Protein AF-A0A525D9U0-F1 (afdb_monomer_lite)

pLDDT: mean 95.43, std 5.71, range [58.31, 98.56]

Radius of gyration: 14.77 Å; chains: 1; bounding box: 40×23×37 Å

Foldseek 3Di:
DVVVVVVQVVCCVVVVDHDQEAEQEQDPDVPDALVSQVVSQVVRVVVCVVVVHYHAEYEDAQVRVVVDDPVSDPHYYHHDDDPDDPPVPD

Sequence (90 aa):
VEGCLRIKQEIEASGKLPVTGFISNANVIDETRVDTIYHGYDMTMELAKAADLPLVFVTAPEHLVPELDPERFGCPVLPITRNLVPPWKK

Structure (mmCIF, N/CA/C/O backbone):
data_AF-A0A525D9U0-F1
#
_entry.id   AF-A0A525D9U0-F1
#
loop_
_atom_site.group_PDB
_atom_site.id
_atom_site.type_symbol
_atom_site.label_atom_id
_atom_site.label_alt_id
_atom_site.label_comp_id
_atom_site.label_asym_id
_atom_site.label_entity_id
_atom_site.label_seq_id
_atom_site.pdbx_PDB_ins_code
_atom_site.Cartn_x
_atom_site.Cartn_y
_atom_site.Cartn_z
_atom_site.occupancy
_atom_site.B_iso_or_equiv
_atom_site.auth_seq_id
_atom_site.auth_comp_id
_atom_site.auth_asym_id
_atom_site.auth_atom_id
_atom_site.pdbx_PDB_model_num
ATOM 1 N N . VAL A 1 1 ? -0.739 -8.182 11.124 1.00 92.94 1 VAL A N 1
ATOM 2 C CA . VAL A 1 1 ? -1.917 -7.286 11.245 1.00 92.94 1 VAL A CA 1
ATOM 3 C C . VAL A 1 1 ? -2.015 -6.616 12.617 1.00 92.94 1 VAL A C 1
ATOM 5 O O . VAL A 1 1 ? -2.009 -5.394 12.659 1.00 92.94 1 VAL A O 1
ATOM 8 N N . GLU A 1 2 ? -2.034 -7.354 13.735 1.00 96.44 2 GLU A N 1
ATOM 9 C CA . GLU A 1 2 ? -2.215 -6.784 15.092 1.00 96.44 2 GLU A CA 1
ATOM 10 C C . GLU A 1 2 ? -1.259 -5.628 15.435 1.00 96.44 2 GLU A C 1
ATOM 12 O O . GLU A 1 2 ? -1.692 -4.573 15.896 1.00 96.44 2 GLU A O 1
ATOM 17 N N . GLY A 1 3 ? 0.037 -5.781 15.142 1.00 97.88 3 GLY A N 1
ATOM 18 C CA . GLY A 1 3 ? 1.023 -4.720 15.373 1.00 97.88 3 GLY A CA 1
ATOM 19 C C . GLY A 1 3 ? 0.720 -3.424 14.610 1.00 97.88 3 GLY A C 1
ATOM 20 O O . GLY A 1 3 ? 0.909 -2.339 15.151 1.00 97.88 3 GLY A O 1
ATOM 21 N N . CYS A 1 4 ? 0.191 -3.523 13.388 1.00 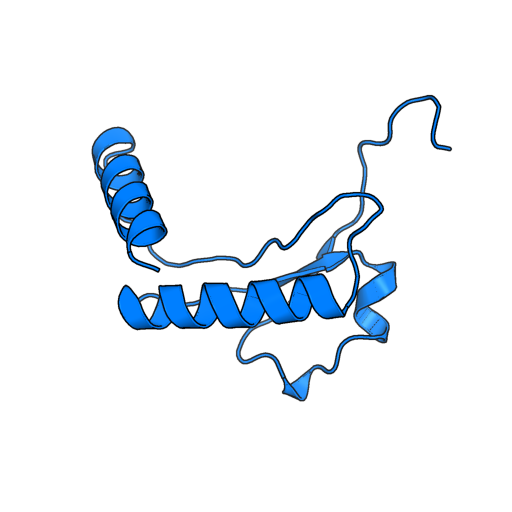97.62 4 CYS A N 1
ATOM 22 C CA . CYS A 1 4 ? -0.208 -2.363 12.591 1.00 97.62 4 CYS A CA 1
ATOM 23 C C . CYS A 1 4 ? -1.442 -1.671 13.180 1.00 97.62 4 CYS A C 1
ATOM 25 O O . CYS A 1 4 ? -1.494 -0.446 13.204 1.00 97.62 4 CYS A O 1
ATOM 27 N N . LEU A 1 5 ? -2.411 -2.437 13.695 1.00 98.12 5 LEU A N 1
ATOM 28 C CA . LEU A 1 5 ? -3.593 -1.884 14.364 1.00 98.12 5 LEU A CA 1
ATOM 29 C C . LEU A 1 5 ? -3.217 -1.135 15.647 1.00 98.12 5 LEU A C 1
ATOM 31 O O . LEU A 1 5 ? -3.747 -0.055 15.899 1.00 98.12 5 LEU A O 1
ATOM 35 N N . ARG A 1 6 ? -2.255 -1.656 16.418 1.00 98.50 6 ARG A N 1
ATOM 36 C CA . ARG A 1 6 ? -1.705 -0.940 17.577 1.00 98.50 6 ARG A CA 1
ATOM 37 C C . ARG A 1 6 ? -1.059 0.386 17.161 1.00 98.50 6 ARG A C 1
ATOM 39 O O . ARG A 1 6 ? -1.366 1.420 17.741 1.00 98.50 6 ARG A O 1
ATOM 46 N N . ILE A 1 7 ? -0.219 0.377 16.122 1.00 98.25 7 ILE A N 1
ATOM 47 C CA . ILE A 1 7 ? 0.416 1.603 15.607 1.00 98.25 7 ILE A CA 1
ATOM 48 C C . ILE A 1 7 ? -0.636 2.600 15.095 1.00 98.25 7 ILE A C 1
ATOM 50 O O . ILE A 1 7 ? -0.526 3.791 15.373 1.00 98.25 7 ILE A O 1
ATOM 54 N N . LYS A 1 8 ? -1.685 2.137 14.397 1.00 98.00 8 LYS A N 1
ATOM 55 C CA . LYS A 1 8 ? -2.822 2.980 13.984 1.00 98.00 8 LYS A CA 1
ATOM 56 C C . LYS A 1 8 ? -3.415 3.716 15.191 1.00 98.00 8 LYS A C 1
ATOM 58 O O . LYS A 1 8 ? -3.558 4.932 15.133 1.00 98.00 8 LYS A O 1
ATOM 63 N N . GLN A 1 9 ? -3.715 3.001 16.277 1.00 98.12 9 GLN A N 1
ATOM 64 C CA . GLN A 1 9 ? -4.275 3.596 17.497 1.00 98.12 9 GLN A CA 1
ATOM 65 C C . GLN A 1 9 ? -3.328 4.632 18.126 1.00 98.12 9 GLN A C 1
ATOM 67 O O . GLN A 1 9 ? -3.777 5.691 18.561 1.00 98.12 9 GLN A O 1
ATOM 72 N N . GLU A 1 10 ? -2.020 4.363 18.143 1.00 98.50 10 GLU A N 1
ATOM 73 C CA . GLU A 1 10 ? -1.003 5.299 18.647 1.00 98.50 10 GLU A CA 1
ATOM 74 C C . GLU A 1 10 ? -0.923 6.580 17.796 1.00 98.50 10 GLU A C 1
ATOM 76 O O . GLU A 1 10 ? -0.861 7.684 18.345 1.00 98.50 10 GLU A O 1
ATOM 81 N N . ILE A 1 11 ? -0.989 6.453 16.464 1.00 98.12 11 ILE A N 1
ATOM 82 C CA . ILE A 1 11 ? -1.037 7.590 15.531 1.00 98.12 11 ILE A CA 1
ATOM 83 C C . ILE A 1 11 ? -2.301 8.422 15.763 1.00 98.12 11 ILE A C 1
ATOM 85 O O . ILE A 1 11 ? -2.206 9.643 15.878 1.00 98.12 11 ILE A O 1
ATOM 89 N N . GLU A 1 12 ? -3.471 7.787 15.871 1.00 98.38 12 GLU A N 1
ATOM 90 C CA . GLU A 1 12 ? -4.742 8.482 16.117 1.00 98.38 12 GLU A CA 1
ATOM 91 C C . GLU A 1 12 ? -4.732 9.219 17.462 1.00 98.38 12 GLU A C 1
ATOM 93 O O . GLU A 1 12 ? -5.155 10.375 17.541 1.00 98.38 12 GLU A O 1
ATOM 98 N N . ALA A 1 13 ? -4.192 8.591 18.512 1.00 98.38 13 ALA A N 1
ATOM 99 C CA . ALA A 1 13 ? -4.076 9.193 19.837 1.00 98.38 13 ALA A CA 1
ATOM 100 C C . ALA A 1 13 ? -3.129 10.405 19.850 1.00 98.38 13 ALA A C 1
ATOM 102 O O . ALA A 1 13 ? -3.443 11.430 20.459 1.00 98.38 13 ALA A O 1
ATOM 103 N N . SER A 1 14 ? -1.982 10.309 19.169 1.00 98.44 14 SER A N 1
ATOM 104 C CA . SER A 1 14 ? -0.996 11.393 19.091 1.00 98.44 14 SER A CA 1
ATOM 105 C C . SER A 1 14 ? -1.464 12.541 18.191 1.00 98.44 14 SER A C 1
ATOM 107 O O . SER A 1 14 ? -1.387 13.709 18.574 1.00 98.44 14 SER A O 1
ATOM 109 N N . GLY A 1 15 ? -1.989 12.210 17.010 1.00 97.31 15 GLY A N 1
ATOM 110 C CA . GLY A 1 15 ? -2.422 13.171 15.998 1.00 97.31 15 GLY A CA 1
ATOM 111 C C . GLY A 1 15 ? -3.802 13.775 16.251 1.00 97.31 15 GLY A C 1
ATOM 112 O O . GLY A 1 15 ? -4.127 14.794 15.647 1.00 97.31 15 GLY A O 1
ATOM 113 N N . LYS A 1 16 ? -4.614 13.175 17.135 1.00 97.81 16 LYS A N 1
ATOM 114 C CA . LYS A 1 16 ? -6.015 13.558 17.401 1.00 97.81 16 LYS A CA 1
ATOM 115 C C . LYS A 1 16 ? -6.887 13.574 16.141 1.00 97.81 16 LYS A C 1
ATOM 117 O O . LYS A 1 16 ? -7.855 14.327 16.056 1.00 97.81 16 LYS A O 1
ATOM 122 N N . LEU A 1 17 ? -6.530 12.750 15.163 1.00 97.94 17 LEU A N 1
ATOM 123 C CA . LEU A 1 17 ? -7.226 12.604 13.893 1.00 97.94 17 LEU A CA 1
ATOM 124 C C . LEU A 1 17 ? -7.445 11.117 13.626 1.00 97.94 17 LEU A C 1
ATOM 126 O O . LEU A 1 17 ? -6.516 10.337 13.841 1.00 97.94 17 LEU A O 1
ATOM 130 N N . PRO A 1 18 ? -8.637 10.717 13.156 1.00 97.44 18 PRO A N 1
ATOM 131 C CA . PRO A 1 18 ? -8.879 9.338 12.771 1.00 97.44 18 PRO A CA 1
ATOM 132 C C . PRO A 1 18 ? -8.100 8.999 11.498 1.00 97.44 18 PRO A C 1
ATOM 134 O O . PRO A 1 18 ? -7.996 9.813 10.577 1.00 97.44 18 PRO A O 1
ATOM 137 N N . VAL A 1 19 ? -7.605 7.767 11.416 1.00 98.06 19 VAL A N 1
ATOM 138 C CA . VAL A 1 19 ? -7.133 7.206 10.150 1.00 98.06 19 VAL A CA 1
ATOM 139 C C . VAL A 1 19 ? -8.360 6.836 9.324 1.00 98.06 19 VAL A C 1
ATOM 141 O O . VAL A 1 19 ? -9.240 6.121 9.795 1.00 98.06 19 VAL A O 1
ATOM 144 N N . THR A 1 20 ? -8.422 7.325 8.089 1.00 98.38 20 THR A N 1
ATOM 145 C CA . THR A 1 20 ? -9.577 7.145 7.193 1.00 98.38 20 THR A CA 1
ATOM 146 C C . THR A 1 20 ? -9.335 6.131 6.079 1.00 98.38 20 THR A C 1
ATOM 148 O O . THR A 1 20 ? -10.240 5.846 5.302 1.00 98.38 20 THR A O 1
ATOM 151 N N . GLY A 1 21 ? -8.126 5.584 5.989 1.00 98.19 21 GLY A N 1
ATOM 152 C CA . GLY A 1 21 ? -7.7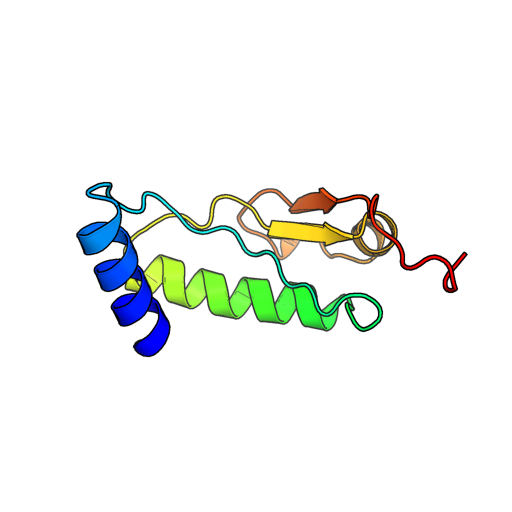37 4.634 4.960 1.00 98.19 21 GLY A CA 1
ATOM 153 C C . GLY A 1 21 ? -6.245 4.343 4.998 1.00 98.19 21 GLY A C 1
ATOM 154 O O . GLY A 1 21 ? -5.482 4.990 5.719 1.00 98.19 21 GLY A O 1
ATOM 155 N N . PHE A 1 22 ? -5.838 3.369 4.196 1.00 98.56 22 PHE A N 1
ATOM 156 C CA . PHE A 1 22 ? -4.448 2.971 4.027 1.00 98.56 22 PHE A CA 1
ATOM 157 C C . PHE A 1 22 ? -3.996 3.185 2.591 1.00 98.56 22 PHE A C 1
ATOM 159 O O . PHE A 1 22 ? -4.791 3.153 1.654 1.00 98.56 22 PHE A O 1
ATOM 166 N N . ILE A 1 23 ? -2.692 3.363 2.432 1.00 98.12 23 ILE A N 1
ATOM 167 C CA . ILE A 1 23 ? -2.014 3.354 1.140 1.00 98.12 23 ILE A CA 1
ATOM 168 C C . ILE A 1 23 ? -0.920 2.297 1.208 1.00 98.12 23 ILE A C 1
ATOM 170 O O . ILE A 1 23 ? -0.248 2.172 2.235 1.00 98.12 23 ILE A O 1
ATOM 174 N N . SER A 1 24 ? -0.735 1.534 0.135 1.00 97.88 24 SER A N 1
ATOM 175 C CA . SER A 1 24 ? 0.386 0.598 0.053 1.00 97.88 24 SER A CA 1
ATOM 176 C C . SER A 1 24 ? 1.536 1.268 -0.687 1.00 97.88 24 SER A C 1
ATOM 178 O O . SER A 1 24 ? 1.458 1.474 -1.893 1.00 97.88 24 SER A O 1
ATOM 180 N N . ASN A 1 25 ? 2.587 1.640 0.046 1.00 96.75 25 ASN A N 1
ATOM 181 C CA . ASN A 1 25 ? 3.816 2.204 -0.514 1.00 96.75 25 ASN A CA 1
ATOM 182 C C . ASN A 1 25 ? 4.984 1.240 -0.300 1.00 96.75 25 ASN A C 1
ATOM 184 O O . ASN A 1 25 ? 5.912 1.522 0.460 1.00 96.75 25 ASN A O 1
ATOM 188 N N . ALA A 1 26 ? 4.882 0.060 -0.912 1.00 95.00 26 ALA A N 1
ATOM 189 C CA . ALA A 1 26 ? 5.907 -0.968 -0.834 1.00 95.00 26 ALA A CA 1
ATOM 190 C C . ALA A 1 26 ? 7.188 -0.471 -1.518 1.00 95.00 26 ALA A C 1
ATOM 192 O O . ALA A 1 26 ? 7.240 -0.319 -2.737 1.00 95.00 26 ALA A O 1
ATOM 193 N N . ASN A 1 27 ? 8.210 -0.174 -0.718 1.00 92.12 27 ASN A N 1
ATOM 194 C CA . ASN A 1 27 ? 9.427 0.463 -1.197 1.00 92.12 27 ASN A CA 1
ATOM 195 C C . ASN A 1 27 ? 10.639 -0.063 -0.423 1.00 92.12 27 ASN A C 1
ATOM 197 O O . ASN A 1 27 ? 10.770 0.175 0.777 1.00 92.12 27 ASN A O 1
ATOM 201 N N . VAL A 1 28 ? 11.531 -0.748 -1.137 1.00 92.06 28 VAL A N 1
ATOM 202 C CA . VAL A 1 28 ? 12.849 -1.187 -0.654 1.00 92.06 28 VAL A CA 1
ATOM 203 C C . VAL A 1 28 ? 13.936 -0.487 -1.475 1.00 92.06 28 VAL A C 1
ATOM 205 O O . VAL A 1 28 ? 14.983 -1.041 -1.746 1.00 92.06 28 VAL A O 1
ATOM 208 N N . ILE A 1 29 ? 13.682 0.750 -1.912 1.00 87.94 29 ILE A N 1
ATOM 209 C CA . ILE A 1 29 ? 14.590 1.559 -2.729 1.00 87.94 29 ILE A CA 1
ATOM 210 C C . ILE A 1 29 ? 14.961 0.813 -4.019 1.00 87.94 29 ILE A C 1
ATOM 212 O O . ILE A 1 29 ? 14.107 0.663 -4.892 1.00 87.94 29 ILE A O 1
ATOM 216 N N . ASP A 1 30 ? 16.208 0.363 -4.145 1.00 87.94 30 ASP A N 1
ATOM 217 C CA . ASP A 1 30 ? 16.751 -0.231 -5.365 1.00 87.94 30 ASP A CA 1
ATOM 218 C C . ASP A 1 30 ? 16.365 -1.712 -5.483 1.00 87.94 30 ASP A C 1
ATOM 220 O O . ASP A 1 30 ? 16.405 -2.285 -6.568 1.00 87.94 30 ASP A O 1
ATOM 224 N N . GLU A 1 31 ? 15.943 -2.319 -4.375 1.00 92.62 31 GLU A N 1
ATOM 225 C CA . GLU A 1 31 ? 15.490 -3.701 -4.290 1.00 92.62 31 GLU A CA 1
ATOM 226 C C . GLU A 1 31 ? 13.969 -3.843 -4.462 1.00 92.62 31 GLU A C 1
ATOM 228 O O . GLU A 1 31 ? 13.437 -4.945 -4.332 1.00 92.62 31 GLU A O 1
ATOM 233 N N . THR A 1 32 ? 13.251 -2.755 -4.761 1.00 94.56 32 THR A N 1
ATOM 234 C CA . THR A 1 32 ? 11.809 -2.816 -5.033 1.00 94.56 32 THR A CA 1
ATOM 235 C C . THR A 1 32 ? 11.555 -3.593 -6.322 1.00 94.56 32 THR A C 1
ATOM 237 O O . THR A 1 32 ? 12.066 -3.236 -7.380 1.00 94.56 32 THR A O 1
ATOM 240 N N . ARG A 1 33 ? 10.738 -4.645 -6.241 1.00 96.94 33 ARG A N 1
ATOM 241 C CA . ARG A 1 33 ? 10.351 -5.492 -7.376 1.00 96.94 33 ARG A CA 1
ATOM 242 C C . ARG A 1 33 ? 8.833 -5.626 -7.459 1.00 96.94 33 ARG A C 1
ATOM 244 O O . ARG A 1 33 ? 8.116 -5.292 -6.516 1.00 96.94 33 ARG A O 1
ATOM 251 N N . VAL A 1 34 ? 8.339 -6.177 -8.565 1.00 97.44 34 VAL A N 1
ATOM 252 C CA . VAL A 1 34 ? 6.915 -6.515 -8.752 1.00 97.44 34 VAL A CA 1
ATOM 253 C C . VAL A 1 34 ? 6.373 -7.365 -7.592 1.00 97.44 34 VAL A C 1
ATOM 255 O O . VAL A 1 34 ? 5.309 -7.067 -7.053 1.00 97.44 34 VAL A O 1
ATOM 258 N N . ASP A 1 35 ? 7.131 -8.368 -7.136 1.00 97.56 35 ASP A N 1
ATOM 259 C CA . ASP A 1 35 ? 6.752 -9.205 -5.988 1.00 97.56 35 ASP A CA 1
ATOM 260 C C . ASP A 1 35 ? 6.622 -8.406 -4.681 1.00 97.56 35 ASP A C 1
ATOM 262 O O . ASP A 1 35 ? 5.716 -8.662 -3.889 1.00 97.56 35 ASP A O 1
ATOM 266 N N . THR A 1 36 ? 7.464 -7.387 -4.489 1.00 97.56 36 THR A N 1
ATOM 267 C CA . THR A 1 36 ? 7.426 -6.497 -3.326 1.00 97.56 36 THR A CA 1
ATOM 268 C C . THR A 1 36 ? 6.129 -5.692 -3.303 1.00 97.56 36 THR A C 1
ATOM 270 O O . THR A 1 36 ? 5.487 -5.580 -2.259 1.00 97.56 36 THR A O 1
ATOM 273 N N . ILE A 1 37 ? 5.720 -5.164 -4.462 1.00 98.00 37 ILE A N 1
ATOM 274 C CA . ILE A 1 37 ? 4.486 -4.382 -4.628 1.00 98.00 37 ILE A CA 1
ATOM 275 C C . ILE A 1 37 ? 3.269 -5.258 -4.339 1.00 98.00 37 ILE A C 1
ATOM 277 O O . ILE A 1 37 ? 2.383 -4.878 -3.575 1.00 98.00 37 ILE A O 1
ATOM 281 N N . TYR A 1 38 ? 3.256 -6.463 -4.898 1.00 98.25 38 TYR A N 1
ATOM 282 C CA . TYR A 1 38 ? 2.205 -7.443 -4.678 1.00 98.25 38 TYR A CA 1
ATOM 283 C C . TYR A 1 38 ? 2.084 -7.888 -3.224 1.00 98.25 38 TYR A C 1
ATOM 285 O O . TYR A 1 38 ? 0.984 -7.891 -2.675 1.00 98.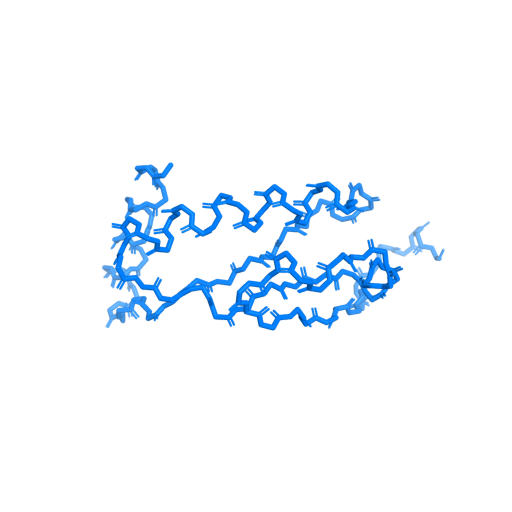25 38 TYR A O 1
ATOM 293 N N . HIS A 1 39 ? 3.204 -8.198 -2.576 1.00 97.69 39 HIS A N 1
ATOM 294 C CA . HIS A 1 39 ? 3.208 -8.551 -1.164 1.00 97.69 39 HIS A CA 1
ATOM 295 C C . HIS A 1 39 ? 2.709 -7.390 -0.292 1.00 97.69 39 HIS A C 1
ATOM 297 O O . HIS A 1 39 ? 1.883 -7.583 0.600 1.00 97.69 39 HIS A O 1
ATOM 303 N N . GLY A 1 40 ? 3.156 -6.165 -0.586 1.00 97.44 40 GLY A N 1
ATOM 304 C CA . GLY A 1 40 ? 2.688 -4.965 0.100 1.00 97.44 40 GLY A CA 1
ATOM 305 C C . GLY A 1 40 ? 1.192 -4.713 -0.086 1.00 97.44 40 GLY A C 1
ATOM 306 O O . GLY A 1 40 ? 0.525 -4.300 0.867 1.00 97.44 40 GLY A O 1
ATOM 307 N N . TYR A 1 41 ? 0.646 -4.972 -1.275 1.00 98.31 41 TYR A N 1
ATOM 308 C CA . TYR A 1 41 ? -0.790 -4.903 -1.536 1.00 98.31 41 TYR A CA 1
ATOM 309 C C . TYR A 1 41 ? -1.561 -5.928 -0.700 1.00 98.31 41 TYR A C 1
ATOM 311 O O . TYR A 1 41 ? -2.467 -5.531 0.030 1.00 98.31 41 TYR A O 1
ATOM 319 N N . ASP A 1 42 ? -1.166 -7.205 -0.736 1.00 98.06 42 ASP A N 1
ATOM 320 C CA . ASP A 1 42 ? -1.847 -8.283 -0.008 1.00 98.06 42 ASP A CA 1
ATOM 321 C C . ASP A 1 42 ? -1.873 -7.993 1.505 1.00 98.06 42 ASP A C 1
ATOM 323 O O . ASP A 1 42 ? -2.936 -7.989 2.130 1.00 98.06 42 ASP A O 1
ATOM 327 N N . MET A 1 43 ? -0.720 -7.635 2.083 1.00 97.81 43 MET A N 1
ATOM 328 C CA . MET A 1 43 ? -0.610 -7.284 3.504 1.00 97.81 43 MET A CA 1
ATOM 329 C C . MET A 1 43 ? -1.468 -6.072 3.888 1.00 97.81 43 MET A C 1
ATOM 331 O O . MET A 1 43 ? -2.095 -6.051 4.950 1.00 97.81 43 MET A O 1
ATOM 335 N N . THR A 1 44 ? -1.478 -5.034 3.046 1.00 98.00 44 THR A N 1
ATOM 336 C CA . THR A 1 44 ? -2.238 -3.809 3.331 1.00 98.00 44 THR A CA 1
ATOM 337 C C . THR A 1 44 ? -3.734 -4.050 3.164 1.00 98.00 44 THR A C 1
ATOM 339 O O . THR A 1 44 ? -4.524 -3.506 3.928 1.00 98.00 44 THR A O 1
ATOM 342 N N . MET A 1 45 ? -4.133 -4.904 2.2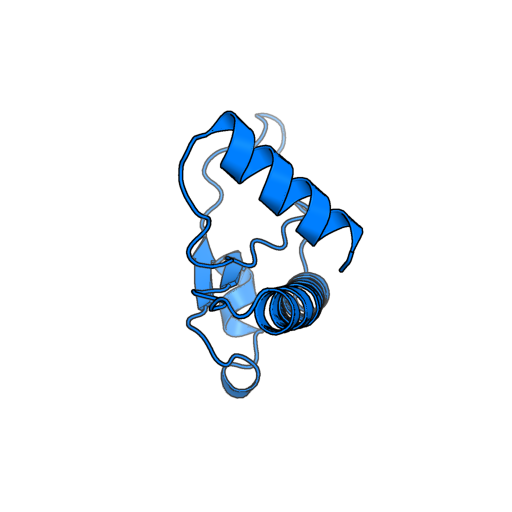21 1.00 98.19 45 MET A N 1
ATOM 343 C CA . MET A 1 45 ? -5.518 -5.327 2.032 1.00 98.19 45 MET A CA 1
ATOM 344 C C . MET A 1 45 ? -6.036 -6.113 3.246 1.00 98.19 45 MET A C 1
ATOM 346 O O . MET A 1 45 ? -7.163 -5.888 3.686 1.00 98.19 45 MET A O 1
ATOM 350 N N . GLU A 1 46 ? -5.224 -7.000 3.828 1.00 98.31 46 GLU A N 1
ATOM 351 C CA . GLU A 1 46 ? -5.569 -7.682 5.084 1.00 98.31 46 GLU A CA 1
ATOM 352 C C . GLU A 1 46 ? -5.758 -6.693 6.242 1.00 98.31 46 GLU A C 1
ATOM 354 O O . GLU A 1 46 ? -6.725 -6.798 6.998 1.00 98.31 46 GLU A O 1
ATOM 359 N N . LEU A 1 47 ? -4.869 -5.702 6.362 1.00 98.31 47 LEU A N 1
ATOM 360 C CA . LEU A 1 47 ? -4.979 -4.652 7.375 1.00 98.31 47 LEU A CA 1
ATOM 361 C C . LEU A 1 47 ? -6.225 -3.778 7.176 1.00 98.31 47 LEU A C 1
ATOM 363 O O . LEU A 1 47 ? -6.942 -3.513 8.139 1.00 98.31 47 LEU A O 1
ATOM 367 N N . ALA A 1 48 ? -6.484 -3.352 5.940 1.00 98.38 48 ALA A N 1
ATOM 368 C CA . ALA A 1 48 ? -7.640 -2.553 5.552 1.00 98.38 48 ALA A CA 1
ATOM 369 C C . ALA A 1 48 ? -8.950 -3.249 5.949 1.00 98.38 48 ALA A C 1
ATOM 371 O O . ALA A 1 48 ? -9.780 -2.660 6.638 1.00 98.38 48 ALA A O 1
ATOM 372 N N . LYS A 1 49 ? -9.073 -4.545 5.628 1.00 98.19 49 LYS A N 1
ATOM 373 C CA . LYS A 1 49 ? -10.207 -5.384 6.043 1.00 98.19 49 LYS A CA 1
ATOM 374 C C . LYS A 1 49 ? -10.334 -5.480 7.563 1.00 98.19 49 LYS A C 1
ATOM 376 O O . LYS A 1 49 ? -11.429 -5.326 8.088 1.00 98.19 49 LYS A O 1
ATOM 381 N N . ALA A 1 50 ? -9.233 -5.720 8.275 1.00 98.19 50 ALA A N 1
ATOM 382 C CA . ALA A 1 50 ? -9.254 -5.860 9.732 1.00 98.19 50 ALA A CA 1
ATOM 383 C C . ALA A 1 50 ? -9.618 -4.557 10.466 1.00 98.19 50 ALA A C 1
ATOM 385 O O . ALA A 1 50 ? -10.157 -4.603 11.569 1.00 98.19 50 ALA A O 1
ATOM 386 N N . ALA A 1 51 ? -9.306 -3.404 9.873 1.00 97.69 51 ALA A N 1
ATOM 387 C CA . ALA A 1 51 ? -9.620 -2.091 10.425 1.00 97.69 51 ALA A CA 1
ATOM 388 C C . ALA A 1 51 ? -10.968 -1.523 9.950 1.00 97.69 51 ALA A C 1
ATOM 390 O O . ALA A 1 51 ? -11.335 -0.448 10.415 1.00 97.69 51 ALA A O 1
ATOM 391 N N . ASP A 1 52 ? -11.655 -2.204 9.026 1.00 98.12 52 ASP A N 1
ATOM 392 C CA . ASP A 1 52 ? -12.845 -1.710 8.320 1.00 98.12 52 ASP A CA 1
ATOM 393 C C . ASP A 1 52 ? -12.630 -0.324 7.675 1.00 98.12 52 ASP A C 1
ATOM 395 O O . ASP A 1 52 ? -13.417 0.608 7.820 1.00 98.12 52 ASP A O 1
ATOM 399 N N . LEU A 1 53 ? -11.494 -0.167 6.985 1.00 98.38 53 LEU A N 1
ATOM 400 C CA . LEU A 1 53 ? -11.095 1.067 6.303 1.00 98.38 53 LEU A CA 1
ATOM 401 C C . LEU A 1 53 ? -10.607 0.763 4.880 1.00 98.38 53 LEU A C 1
ATOM 403 O O . LEU A 1 53 ? -10.058 -0.311 4.637 1.00 98.38 53 LEU A O 1
ATOM 407 N N . PRO A 1 54 ? -10.750 1.693 3.921 1.00 98.38 54 PRO A N 1
ATOM 408 C CA . PRO A 1 54 ? -10.358 1.453 2.537 1.00 98.38 54 PRO A CA 1
ATOM 409 C C . PRO A 1 54 ? -8.836 1.375 2.353 1.00 98.38 54 PRO A C 1
ATOM 411 O O . PRO A 1 54 ? -8.081 2.149 2.947 1.00 98.38 54 PRO A O 1
ATOM 414 N N . LEU A 1 55 ? -8.391 0.509 1.438 1.00 98.38 55 LEU A N 1
ATOM 415 C CA . LEU A 1 55 ? -7.102 0.662 0.759 1.00 98.38 55 LEU A CA 1
ATOM 416 C C . LEU A 1 55 ? -7.305 1.618 -0.421 1.00 98.38 55 LEU A C 1
ATOM 418 O O . LEU A 1 55 ? -7.937 1.263 -1.412 1.00 98.38 55 LEU A O 1
ATOM 422 N N . VAL A 1 56 ? -6.820 2.849 -0.280 1.00 98.56 56 VAL A N 1
ATOM 423 C CA . VAL A 1 56 ? -7.148 3.955 -1.189 1.00 98.56 56 VAL A CA 1
ATOM 424 C C . VAL A 1 56 ? -6.416 3.813 -2.520 1.00 98.56 56 VAL A C 1
ATOM 426 O O . VAL A 1 56 ? -7.016 4.004 -3.574 1.00 98.56 56 VAL A O 1
ATOM 429 N N . PHE A 1 57 ? -5.127 3.480 -2.475 1.00 98.38 57 PHE A N 1
ATOM 430 C CA . PHE A 1 57 ? -4.302 3.208 -3.650 1.00 98.38 57 PHE A CA 1
ATOM 431 C C . PHE A 1 57 ? -3.018 2.466 -3.264 1.00 98.38 57 PHE A C 1
ATOM 433 O O . PHE A 1 57 ? -2.622 2.411 -2.093 1.00 98.38 57 PHE A O 1
ATOM 440 N N . VAL A 1 58 ? -2.343 1.940 -4.282 1.00 98.25 58 VAL A N 1
ATOM 441 C CA . VAL A 1 58 ? -0.977 1.408 -4.206 1.00 98.25 58 VAL A CA 1
ATOM 442 C C . VAL A 1 58 ? -0.050 2.331 -4.986 1.00 98.25 58 VAL A C 1
ATOM 444 O O . VAL A 1 58 ? -0.459 2.898 -5.995 1.00 98.25 58 VAL A O 1
ATOM 447 N N . THR A 1 59 ? 1.189 2.506 -4.542 1.00 97.69 59 THR A N 1
ATOM 448 C CA . THR A 1 59 ? 2.230 3.172 -5.332 1.00 97.69 59 THR A CA 1
ATOM 449 C C . THR A 1 59 ? 3.188 2.149 -5.928 1.00 97.69 59 THR A C 1
ATOM 451 O O . THR A 1 59 ? 3.446 1.097 -5.344 1.00 97.69 59 THR A O 1
ATOM 454 N N . ALA A 1 60 ? 3.734 2.466 -7.097 1.00 97.31 60 ALA A N 1
ATOM 455 C CA . ALA A 1 60 ? 4.742 1.643 -7.753 1.00 97.31 60 ALA A CA 1
ATOM 456 C C . ALA A 1 60 ? 5.766 2.531 -8.472 1.00 97.31 60 ALA A C 1
ATOM 458 O O . ALA A 1 60 ? 5.374 3.548 -9.051 1.00 97.31 60 ALA A O 1
ATOM 459 N N . PRO A 1 61 ? 7.069 2.188 -8.464 1.00 96.00 61 PRO A N 1
ATOM 460 C CA . PRO A 1 61 ? 8.049 2.864 -9.306 1.00 96.00 61 PRO A CA 1
ATOM 461 C C . PRO A 1 61 ? 7.583 2.895 -10.761 1.00 96.00 61 PRO A C 1
ATOM 463 O O . PRO A 1 61 ? 7.150 1.871 -11.283 1.00 96.00 61 PRO A O 1
ATOM 466 N N . GLU A 1 62 ? 7.691 4.051 -11.417 1.00 95.62 62 GLU A N 1
ATOM 467 C CA . GLU A 1 62 ? 7.174 4.255 -12.781 1.00 95.62 62 GLU A CA 1
ATOM 468 C C . GLU A 1 62 ? 7.641 3.172 -13.769 1.00 95.62 62 GLU A C 1
ATOM 470 O O . GLU A 1 62 ? 6.847 2.674 -14.562 1.00 95.62 62 GLU A O 1
ATOM 475 N N . HIS A 1 63 ? 8.899 2.735 -13.660 1.00 94.69 63 HIS A N 1
ATOM 476 C CA . HIS A 1 63 ? 9.471 1.698 -14.520 1.00 94.69 63 HIS A CA 1
ATOM 477 C C . HIS A 1 63 ? 8.902 0.287 -14.283 1.00 94.69 63 HIS A C 1
ATOM 479 O O . HIS A 1 63 ? 9.006 -0.540 -15.178 1.00 94.69 63 HIS A O 1
ATOM 485 N N . LEU A 1 64 ? 8.300 0.013 -13.119 1.00 96.69 64 LEU A N 1
ATOM 486 C CA . LEU A 1 64 ? 7.684 -1.283 -12.798 1.00 9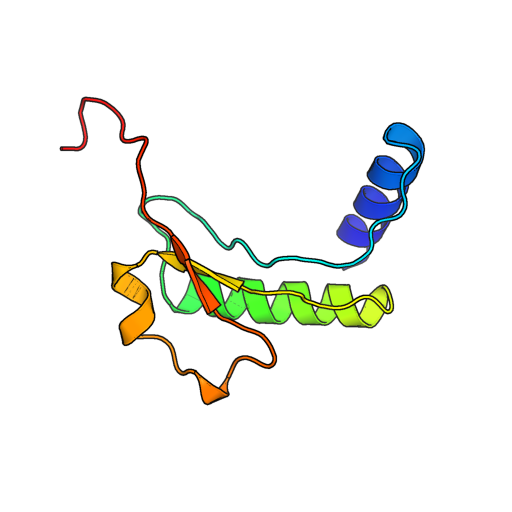6.69 64 LEU A CA 1
ATOM 487 C C . LEU A 1 64 ? 6.191 -1.332 -13.125 1.00 96.69 64 LEU A C 1
ATOM 489 O O . LEU A 1 64 ? 5.634 -2.420 -13.216 1.00 96.69 64 LEU A O 1
ATOM 493 N N . VAL A 1 65 ? 5.527 -0.185 -13.307 1.00 96.81 65 VAL A N 1
ATOM 494 C CA . VAL A 1 65 ? 4.083 -0.139 -13.599 1.00 96.81 65 VAL A CA 1
ATOM 495 C C . VAL A 1 65 ? 3.688 -0.991 -14.814 1.00 96.81 65 VAL A C 1
ATOM 497 O O . VAL A 1 65 ? 2.697 -1.709 -14.701 1.00 96.81 65 VAL A O 1
ATOM 500 N N . PRO A 1 66 ? 4.434 -0.998 -15.939 1.00 97.31 66 PRO A N 1
ATOM 501 C CA . PRO A 1 66 ? 4.101 -1.846 -17.087 1.00 97.31 66 PRO A CA 1
ATOM 502 C C . PRO A 1 66 ? 4.188 -3.357 -16.820 1.00 97.31 66 PRO A C 1
ATOM 504 O O . PRO A 1 66 ? 3.636 -4.136 -17.590 1.00 97.31 66 PRO A O 1
ATOM 507 N N . GLU A 1 67 ? 4.896 -3.778 -15.768 1.00 97.69 67 GLU A N 1
ATOM 508 C CA . GLU A 1 67 ? 5.052 -5.190 -15.387 1.00 97.69 67 GLU A CA 1
ATOM 509 C C . GLU A 1 67 ? 3.961 -5.666 -14.414 1.00 97.69 67 GLU A C 1
ATOM 511 O O . GLU A 1 67 ? 3.862 -6.859 -14.116 1.00 97.69 67 GLU A O 1
ATOM 516 N N . LEU A 1 68 ? 3.151 -4.742 -13.892 1.00 97.56 68 LEU A N 1
ATOM 517 C CA . LEU A 1 68 ? 2.058 -5.057 -12.984 1.00 97.56 68 LEU A CA 1
ATOM 518 C C . LEU A 1 68 ? 0.826 -5.530 -13.756 1.00 97.56 68 LEU A C 1
ATOM 520 O O . LEU A 1 68 ? 0.448 -4.956 -14.774 1.00 97.56 68 LEU A O 1
ATOM 524 N N . ASP A 1 69 ? 0.158 -6.539 -13.211 1.00 97.06 69 ASP A N 1
ATOM 525 C CA . ASP A 1 69 ? -1.164 -6.962 -13.647 1.00 97.06 69 ASP A CA 1
ATOM 526 C C . ASP A 1 69 ? -2.219 -6.024 -13.032 1.00 97.06 69 ASP A C 1
ATOM 528 O O . ASP A 1 69 ? -2.421 -6.052 -11.810 1.00 97.06 69 ASP A O 1
ATOM 532 N N . PRO A 1 70 ? -2.892 -5.175 -13.832 1.00 91.12 70 PRO A N 1
ATOM 533 C CA . PRO A 1 70 ? -3.878 -4.235 -13.318 1.00 91.12 70 PRO A CA 1
ATOM 534 C C . PRO A 1 70 ? -5.113 -4.933 -12.735 1.00 91.12 70 PRO A C 1
ATOM 536 O O . PRO A 1 70 ? -5.741 -4.374 -11.838 1.00 91.12 70 PRO A O 1
ATOM 539 N N . GLU A 1 71 ? -5.453 -6.147 -13.185 1.00 95.50 71 GLU A N 1
ATOM 540 C CA . GLU A 1 71 ? -6.639 -6.874 -12.711 1.00 95.50 71 GLU A CA 1
ATOM 541 C C . GLU A 1 71 ? -6.480 -7.376 -11.270 1.00 95.50 71 GLU A C 1
ATOM 543 O O . GLU A 1 71 ? -7.465 -7.654 -10.582 1.00 95.50 71 GLU A O 1
ATOM 548 N N . ARG A 1 72 ? -5.241 -7.442 -10.769 1.00 95.94 72 ARG A N 1
ATOM 549 C CA . ARG A 1 72 ? -4.955 -7.857 -9.394 1.00 95.94 72 ARG A CA 1
ATOM 550 C C . ARG A 1 72 ? -5.357 -6.810 -8.348 1.00 95.94 72 ARG A C 1
ATOM 552 O O . ARG A 1 72 ? -5.592 -7.158 -7.184 1.00 95.94 72 ARG A O 1
ATOM 559 N N . PHE A 1 73 ? -5.425 -5.536 -8.726 1.00 97.00 73 PHE A N 1
ATOM 560 C CA . PHE A 1 73 ? -5.647 -4.439 -7.788 1.00 97.00 73 PHE A CA 1
ATOM 561 C C . PHE A 1 73 ? -7.118 -4.017 -7.753 1.00 97.00 73 PHE A C 1
ATOM 563 O O . PHE A 1 73 ? -7.708 -3.648 -8.761 1.00 97.00 73 PHE A O 1
ATOM 570 N N . GLY A 1 74 ? -7.701 -3.985 -6.553 1.00 96.44 74 GLY A N 1
ATOM 571 C CA . GLY A 1 74 ? -9.035 -3.417 -6.317 1.00 96.44 74 GLY A CA 1
ATOM 572 C C . GLY A 1 74 ? -9.048 -1.891 -6.159 1.00 96.44 74 GLY A C 1
ATOM 573 O O . GLY A 1 74 ? -10.088 -1.317 -5.849 1.00 96.44 74 GLY A O 1
ATOM 574 N N . CYS A 1 75 ? -7.898 -1.235 -6.314 1.00 97.25 75 CYS A N 1
ATOM 575 C CA . CYS A 1 75 ? -7.705 0.203 -6.149 1.00 97.25 75 CYS A CA 1
ATOM 576 C C . CYS A 1 75 ? -6.713 0.732 -7.201 1.00 97.25 75 CYS A C 1
ATOM 578 O O . CYS A 1 75 ? -5.958 -0.057 -7.772 1.00 97.25 75 CYS A O 1
ATOM 580 N N . PRO A 1 76 ? -6.650 2.055 -7.437 1.00 97.88 76 PRO A N 1
ATOM 581 C CA . PRO A 1 76 ? -5.675 2.637 -8.353 1.00 97.88 76 PRO A CA 1
ATOM 582 C C . PRO A 1 76 ? -4.225 2.299 -7.982 1.00 97.88 76 PRO A C 1
ATOM 584 O O . PRO A 1 76 ? -3.863 2.274 -6.801 1.00 97.88 76 PRO A O 1
ATOM 587 N N . VAL A 1 77 ? -3.388 2.114 -9.005 1.00 98.06 77 VAL A N 1
ATOM 588 C CA . VAL A 1 77 ? -1.926 2.081 -8.879 1.00 98.06 77 VAL A CA 1
ATOM 589 C C . VAL A 1 77 ? -1.379 3.425 -9.351 1.00 98.06 77 VAL A C 1
ATOM 591 O O . VAL A 1 77 ? -1.593 3.819 -10.496 1.00 98.06 77 VAL A O 1
ATOM 594 N N . LEU A 1 78 ? -0.695 4.145 -8.465 1.00 97.75 78 LEU A N 1
ATOM 595 C CA . LEU A 1 78 ? -0.112 5.451 -8.751 1.00 97.75 78 LEU A CA 1
ATOM 596 C C . LEU A 1 78 ? 1.392 5.311 -9.038 1.00 97.75 78 LEU A C 1
ATOM 598 O O . LEU A 1 78 ? 2.139 4.874 -8.153 1.00 97.75 78 LEU A O 1
ATOM 602 N N . PRO A 1 79 ? 1.866 5.687 -10.241 1.00 96.81 79 PRO A N 1
ATOM 603 C CA . PRO A 1 79 ? 3.291 5.698 -10.538 1.00 96.81 79 PRO A CA 1
ATOM 604 C C . PRO A 1 79 ? 4.009 6.731 -9.664 1.00 96.81 79 PRO A C 1
ATOM 606 O O . PRO A 1 79 ? 3.519 7.845 -9.470 1.00 96.81 79 PRO A O 1
ATOM 609 N N . ILE A 1 80 ? 5.194 6.379 -9.167 1.00 94.69 80 ILE A N 1
ATOM 610 C CA . ILE A 1 80 ? 6.073 7.293 -8.433 1.00 94.69 80 ILE A CA 1
ATOM 611 C C . ILE A 1 80 ? 7.441 7.403 -9.104 1.00 94.69 80 ILE A C 1
ATOM 613 O O . ILE A 1 80 ? 8.042 6.409 -9.523 1.00 94.69 80 ILE A O 1
ATOM 617 N N . THR A 1 81 ? 7.951 8.632 -9.161 1.00 91.56 81 THR A N 1
ATOM 618 C CA . THR A 1 81 ? 9.295 8.962 -9.640 1.00 91.56 81 THR A CA 1
ATOM 619 C C . THR A 1 81 ? 10.225 9.255 -8.469 1.00 91.56 81 THR A C 1
ATOM 621 O O . THR A 1 81 ? 9.870 9.928 -7.496 1.00 91.56 81 THR A O 1
ATOM 624 N N . ARG A 1 82 ? 11.455 8.738 -8.542 1.00 88.12 82 ARG A N 1
ATOM 625 C CA . ARG A 1 82 ? 12.470 8.963 -7.510 1.00 88.12 82 ARG A CA 1
ATOM 626 C C . ARG A 1 82 ? 13.233 10.256 -7.798 1.00 88.12 82 ARG A C 1
ATOM 628 O O . ARG A 1 82 ? 14.114 10.274 -8.646 1.00 88.12 82 ARG A O 1
ATOM 635 N N . ASN A 1 83 ? 12.938 11.309 -7.037 1.00 88.12 83 ASN A N 1
ATOM 636 C CA . ASN A 1 83 ? 13.623 12.605 -7.169 1.00 88.12 83 ASN A CA 1
ATOM 637 C C . ASN A 1 83 ? 14.886 12.730 -6.304 1.00 88.12 83 ASN A C 1
ATOM 639 O O . ASN A 1 83 ? 15.771 13.525 -6.605 1.00 88.12 83 ASN A O 1
ATOM 643 N N . LEU A 1 84 ? 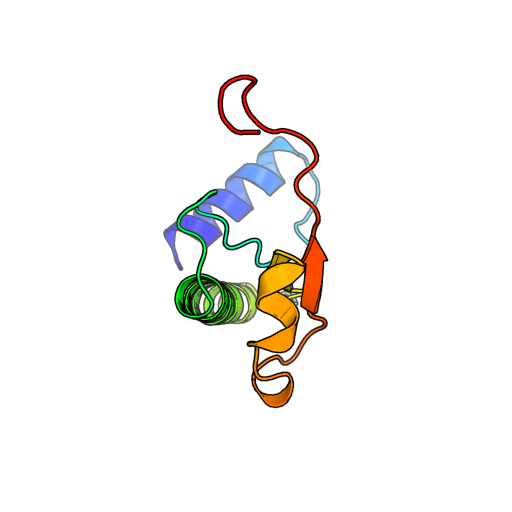14.969 11.964 -5.213 1.00 86.12 84 LEU A N 1
ATOM 644 C CA . LEU A 1 84 ? 16.115 11.976 -4.307 1.00 86.12 84 LEU A CA 1
ATOM 645 C C . LEU A 1 84 ? 16.955 10.721 -4.530 1.00 86.12 84 LEU A C 1
ATOM 647 O O . LEU A 1 84 ? 16.578 9.606 -4.146 1.00 86.12 84 LEU A O 1
ATOM 651 N N . VAL A 1 85 ? 18.109 10.921 -5.156 1.00 84.19 85 VAL A N 1
ATOM 652 C CA . VAL A 1 85 ? 19.098 9.876 -5.401 1.00 84.19 85 VAL A CA 1
ATOM 653 C C . VAL A 1 85 ? 20.415 10.307 -4.753 1.00 84.19 85 VAL A C 1
ATOM 655 O O . VAL A 1 85 ? 20.803 11.471 -4.889 1.00 84.19 85 VAL A O 1
ATOM 658 N N . PRO A 1 86 ? 21.091 9.423 -3.997 1.00 84.44 86 PRO A N 1
ATOM 659 C CA . PRO A 1 86 ? 22.393 9.753 -3.441 1.00 84.44 86 PRO A CA 1
ATOM 660 C C . PRO A 1 86 ? 23.375 10.177 -4.542 1.00 84.44 86 PRO A C 1
ATOM 662 O O . PRO A 1 86 ? 23.339 9.597 -5.625 1.00 84.44 86 PRO A O 1
ATOM 665 N N . PRO A 1 87 ? 24.303 11.115 -4.283 1.00 86.62 87 PRO A N 1
ATOM 666 C CA . PRO A 1 87 ? 25.154 11.699 -5.325 1.00 86.62 87 PRO A CA 1
ATOM 667 C C . PRO A 1 87 ? 26.070 10.690 -6.042 1.00 86.62 87 PRO A C 1
ATOM 669 O O . PRO A 1 87 ? 26.608 10.996 -7.104 1.00 86.62 87 PRO A O 1
ATOM 672 N N . TRP A 1 88 ? 26.250 9.494 -5.476 1.00 87.31 88 TRP A N 1
ATOM 673 C CA . TRP A 1 88 ? 27.035 8.401 -6.055 1.00 87.31 88 TRP A CA 1
ATOM 674 C C . TRP A 1 88 ? 26.220 7.408 -6.901 1.00 87.31 88 TRP A C 1
ATOM 676 O O . TRP A 1 88 ? 26.814 6.546 -7.543 1.00 87.31 88 TRP A O 1
ATOM 686 N N . LYS A 1 89 ? 24.886 7.502 -6.912 1.00 75.75 89 LYS A N 1
ATOM 687 C CA . LYS A 1 89 ? 24.001 6.734 -7.796 1.00 75.75 89 LYS A CA 1
ATOM 688 C C . LYS A 1 89 ? 23.451 7.718 -8.832 1.00 75.75 89 LYS A C 1
ATOM 690 O O . LYS A 1 89 ? 22.522 8.457 -8.540 1.00 75.75 89 LYS A O 1
ATOM 695 N N . LYS A 1 90 ? 24.114 7.821 -9.983 1.00 58.31 90 LYS A N 1
ATOM 696 C CA . LYS A 1 90 ? 23.613 8.594 -11.129 1.00 58.31 90 LYS A CA 1
ATOM 697 C C . LYS A 1 90 ? 22.751 7.708 -12.006 1.00 58.31 90 LYS A C 1
ATOM 699 O O . LYS A 1 90 ? 23.179 6.553 -12.218 1.00 58.31 90 LYS A O 1
#

Secondary structure (DSSP, 8-state):
-HHHHHHHHHHHHHHSS----EEE----GGG--HHHHHHHHHHHHHHHHHHT--EEEEEEEGGGGGGS-GGG-SSPEEEE------TT--